Protein AF-A0A960B9D8-F1 (afdb_monomer_lite)

Secondary structure (DSSP, 8-state):
--HHHHHHHHHHHHHHH-TT-SEEEEE---HHHHHHHHHHGGGSSSEEEEE-GGGHHHHHHHHH-

pLDDT: mean 78.57, std 10.74, range [50.47, 92.62]

Sequence (65 aa):
GYDAEEMWEDTKLGLRTFTSYDRIAVITDATWMRRAVAAFGWMIPGEVRVFHVSALDAARTWITG

Radius of gyration: 12.0 Å; chains: 1; bounding box: 32×17×27 Å

Structure (mmCIF, N/CA/C/O backbone):
data_AF-A0A960B9D8-F1
#
_entry.id   AF-A0A960B9D8-F1
#
loop_
_atom_site.group_PDB
_atom_site.id
_atom_site.type_symbol
_ato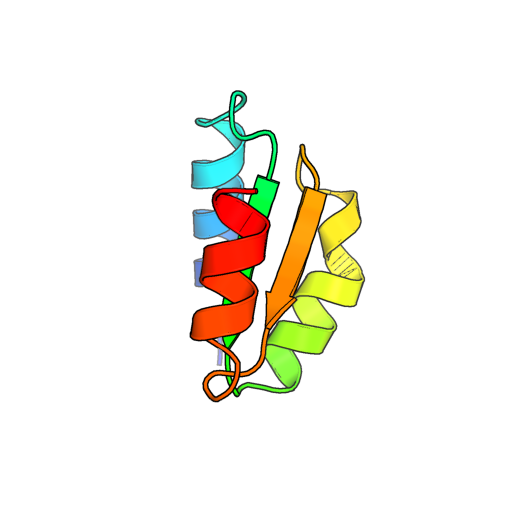m_site.label_atom_id
_atom_site.label_alt_id
_atom_site.label_comp_id
_atom_site.label_asym_id
_atom_site.label_entity_id
_atom_site.label_seq_id
_atom_site.pdbx_PDB_ins_code
_atom_site.Cartn_x
_atom_site.Cartn_y
_atom_site.Cartn_z
_atom_site.occupancy
_atom_site.B_iso_or_equiv
_atom_site.auth_seq_id
_atom_site.auth_comp_id
_atom_site.auth_asym_id
_atom_site.auth_atom_id
_atom_site.pdbx_PDB_model_num
ATOM 1 N N . GLY A 1 1 ? 20.865 3.571 -13.235 1.00 50.47 1 GLY A N 1
ATOM 2 C CA . GLY A 1 1 ? 20.316 2.276 -12.796 1.00 50.47 1 GLY A CA 1
ATOM 3 C C . GLY A 1 1 ? 20.697 2.002 -11.360 1.00 50.47 1 GLY A C 1
ATOM 4 O O . GLY A 1 1 ? 21.281 0.964 -11.110 1.00 50.47 1 GLY A O 1
ATOM 5 N N . TYR A 1 2 ? 20.388 2.952 -10.474 1.00 54.38 2 TYR A N 1
ATOM 6 C CA . TYR A 1 2 ? 20.698 2.927 -9.036 1.00 54.38 2 TYR A CA 1
ATOM 7 C C . TYR A 1 2 ? 19.516 3.464 -8.201 1.00 54.38 2 TYR A C 1
ATOM 9 O O . TYR A 1 2 ? 19.431 3.219 -7.006 1.00 54.38 2 TYR A O 1
ATOM 17 N N . ASP A 1 3 ? 18.530 4.089 -8.849 1.00 67.19 3 ASP A N 1
ATOM 18 C CA . ASP A 1 3 ? 17.438 4.801 -8.185 1.00 67.19 3 ASP A CA 1
ATOM 19 C C . ASP A 1 3 ? 16.453 3.875 -7.454 1.00 67.19 3 ASP A C 1
ATOM 21 O O . ASP A 1 3 ? 15.870 4.252 -6.447 1.00 67.19 3 ASP A O 1
ATOM 25 N N . ALA A 1 4 ? 16.262 2.638 -7.925 1.00 63.69 4 ALA A N 1
ATOM 26 C CA . ALA A 1 4 ? 15.306 1.709 -7.316 1.00 63.69 4 ALA A CA 1
ATOM 27 C C . ALA A 1 4 ? 15.786 1.152 -5.965 1.00 63.69 4 ALA A C 1
ATOM 29 O O . ALA A 1 4 ? 14.971 0.935 -5.070 1.00 63.69 4 ALA A O 1
ATOM 30 N N . GLU A 1 5 ? 17.091 0.910 -5.827 1.00 66.88 5 GLU A N 1
ATOM 31 C CA . GLU A 1 5 ? 17.695 0.441 -4.577 1.00 66.88 5 GLU A CA 1
ATOM 32 C C . GLU A 1 5 ? 17.771 1.577 -3.559 1.00 66.88 5 GLU A C 1
ATOM 34 O O . GLU A 1 5 ? 17.395 1.378 -2.407 1.00 66.88 5 GLU A O 1
ATOM 39 N N . GLU A 1 6 ? 18.138 2.785 -3.993 1.00 71.50 6 GLU A N 1
ATOM 40 C CA . GLU A 1 6 ? 18.133 3.970 -3.129 1.00 71.50 6 GLU A CA 1
ATOM 41 C C . GLU A 1 6 ? 16.717 4.310 -2.641 1.00 71.50 6 GLU A C 1
ATOM 43 O O . GLU A 1 6 ? 16.497 4.444 -1.439 1.00 71.50 6 GLU A O 1
ATOM 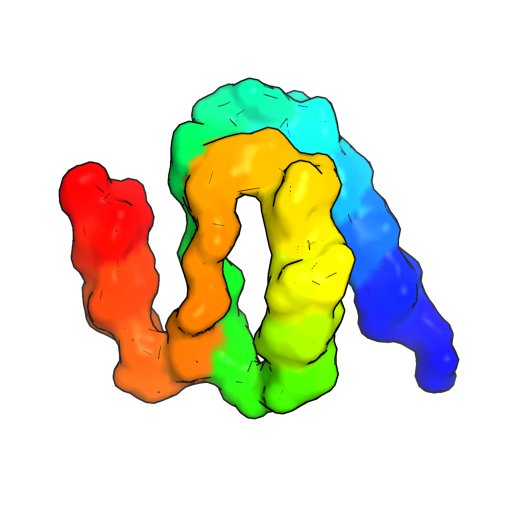48 N N . MET A 1 7 ? 15.716 4.326 -3.532 1.00 71.19 7 MET A N 1
ATOM 49 C CA . MET A 1 7 ? 14.315 4.538 -3.138 1.00 71.19 7 MET A CA 1
ATOM 50 C C . MET A 1 7 ? 13.798 3.455 -2.181 1.00 71.19 7 MET A C 1
ATOM 52 O O . MET A 1 7 ? 12.945 3.728 -1.332 1.00 71.19 7 MET A O 1
ATOM 56 N N . TRP A 1 8 ? 14.280 2.217 -2.310 1.00 72.19 8 TRP A N 1
ATOM 57 C CA . TRP A 1 8 ? 13.900 1.117 -1.426 1.00 72.19 8 TRP A CA 1
ATOM 58 C C . TRP A 1 8 ? 14.502 1.262 -0.028 1.00 72.19 8 TRP A C 1
ATOM 60 O O . TRP A 1 8 ? 13.796 1.067 0.965 1.00 72.19 8 TRP A O 1
ATOM 70 N N . GLU A 1 9 ? 15.777 1.637 0.060 1.00 73.31 9 GLU A N 1
ATOM 71 C CA . GLU A 1 9 ? 16.443 1.889 1.338 1.00 73.31 9 GLU A CA 1
ATOM 72 C C . GLU A 1 9 ? 15.842 3.110 2.056 1.00 73.31 9 GLU A C 1
ATOM 74 O O . GLU A 1 9 ? 15.552 3.021 3.253 1.00 73.31 9 GLU A O 1
ATOM 79 N N . ASP A 1 10 ? 15.506 4.182 1.333 1.00 75.62 10 ASP A N 1
ATOM 80 C CA . ASP A 1 10 ? 14.776 5.335 1.883 1.00 75.62 10 ASP A CA 1
ATOM 81 C C . ASP A 1 10 ? 13.377 4.948 2.383 1.00 75.62 10 ASP A C 1
ATOM 83 O O . ASP A 1 10 ? 12.957 5.341 3.477 1.00 75.62 10 ASP A O 1
ATOM 87 N N . THR A 1 11 ? 12.659 4.114 1.625 1.00 71.38 11 THR A N 1
ATOM 88 C CA . THR A 1 11 ? 11.337 3.615 2.032 1.00 71.38 11 THR A CA 1
ATOM 89 C C . THR A 1 11 ? 11.439 2.784 3.310 1.00 71.38 11 THR A C 1
ATOM 91 O O . THR A 1 11 ? 10.653 2.980 4.236 1.00 71.38 11 THR A O 1
ATOM 94 N N . LYS A 1 12 ? 12.425 1.883 3.411 1.00 67.94 12 LYS A N 1
ATOM 95 C CA . LYS A 1 12 ? 12.676 1.099 4.630 1.00 67.94 12 LYS A CA 1
ATOM 96 C C . LYS A 1 12 ? 13.013 1.981 5.827 1.00 67.94 12 LYS A C 1
ATOM 98 O O . LYS A 1 12 ? 12.544 1.689 6.926 1.00 67.94 12 LYS A O 1
ATOM 103 N N . LEU A 1 13 ? 13.826 3.023 5.641 1.00 69.69 13 LEU A N 1
ATOM 104 C CA . LEU A 1 13 ? 14.155 3.979 6.701 1.00 69.69 13 LEU A CA 1
ATOM 105 C C . LEU A 1 13 ? 12.899 4.703 7.190 1.00 69.69 13 LEU A C 1
ATOM 107 O O . LEU A 1 13 ? 12.660 4.736 8.396 1.00 69.69 13 LEU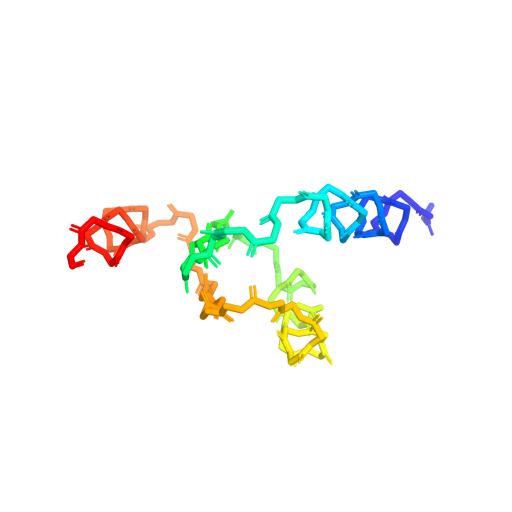 A O 1
ATOM 111 N N . GLY A 1 14 ? 12.047 5.164 6.269 1.00 65.25 14 GLY A N 1
ATOM 112 C CA . GLY A 1 14 ? 10.732 5.707 6.601 1.00 65.25 14 GLY A CA 1
ATOM 113 C C . GLY A 1 14 ? 9.897 4.712 7.411 1.00 65.25 14 GLY A C 1
ATOM 114 O O . GLY A 1 14 ? 9.491 5.011 8.530 1.00 65.25 14 GLY A O 1
ATOM 115 N N . LEU A 1 15 ? 9.706 3.491 6.905 1.00 66.44 15 LEU A N 1
ATOM 116 C CA . LEU A 1 15 ? 8.912 2.446 7.567 1.00 66.44 15 LEU A CA 1
ATOM 117 C C . LEU A 1 15 ? 9.441 2.066 8.960 1.00 66.44 15 LEU A C 1
ATOM 119 O O . LEU A 1 15 ? 8.650 1.806 9.861 1.00 66.44 15 LEU A O 1
ATOM 123 N N . ARG A 1 16 ? 10.764 2.071 9.163 1.00 63.66 16 ARG A N 1
ATOM 124 C CA . ARG A 1 16 ? 11.397 1.827 10.471 1.00 63.66 16 ARG A C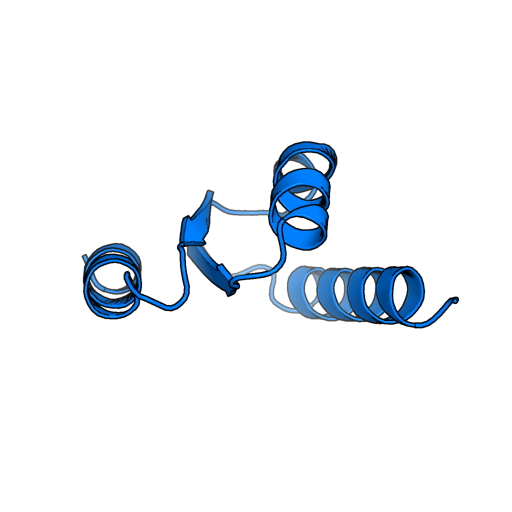A 1
ATOM 125 C C . ARG A 1 16 ? 11.190 2.963 11.467 1.00 63.66 16 ARG A C 1
ATOM 127 O O . ARG A 1 16 ? 11.187 2.707 12.664 1.00 63.66 16 ARG A O 1
ATOM 134 N N . THR A 1 17 ? 11.051 4.204 11.007 1.00 63.25 17 THR A N 1
ATOM 135 C CA . THR A 1 17 ? 10.649 5.319 11.876 1.00 63.25 17 THR A CA 1
ATOM 136 C C . THR A 1 17 ? 9.156 5.246 12.200 1.00 63.25 17 THR A C 1
ATOM 138 O O . THR A 1 17 ? 8.747 5.613 13.301 1.00 63.25 17 THR A O 1
ATOM 141 N N . PHE A 1 18 ? 8.343 4.704 11.291 1.00 58.44 18 PHE A N 1
ATOM 142 C CA . PHE A 1 18 ? 6.908 4.513 11.478 1.00 58.44 18 PHE A CA 1
ATOM 143 C C . PHE A 1 18 ? 6.534 3.117 12.013 1.00 58.44 18 PHE A C 1
ATOM 145 O O . PHE A 1 18 ? 5.651 2.451 11.475 1.00 58.44 18 PHE A O 1
ATOM 152 N N . THR A 1 19 ? 7.162 2.697 13.114 1.00 55.53 19 THR A N 1
ATOM 153 C CA . THR A 1 19 ? 6.988 1.407 13.830 1.00 55.53 19 THR A CA 1
ATOM 154 C C . THR A 1 19 ? 5.544 1.042 14.245 1.00 55.53 19 THR A C 1
ATOM 156 O O . THR A 1 19 ? 5.330 0.015 14.880 1.00 55.53 19 THR A O 1
ATOM 159 N N . SER A 1 20 ? 4.531 1.833 13.887 1.00 61.78 20 SER A N 1
ATOM 160 C CA . SER A 1 20 ? 3.129 1.623 14.277 1.00 61.78 20 SER A CA 1
ATOM 161 C C . SER A 1 20 ? 2.196 1.197 13.136 1.00 61.78 20 SER A C 1
ATOM 163 O O . SER A 1 20 ? 0.988 1.128 13.356 1.00 61.78 20 SER A O 1
ATOM 165 N N . TYR A 1 21 ? 2.692 0.942 11.920 1.00 66.19 21 TYR A N 1
ATOM 166 C CA . TYR A 1 21 ? 1.822 0.479 10.834 1.00 66.19 21 TYR A CA 1
ATOM 167 C C . TYR A 1 21 ? 1.597 -1.036 10.897 1.00 66.19 21 TYR A C 1
ATOM 169 O O . TYR A 1 21 ? 2.497 -1.828 10.644 1.00 66.19 21 TYR A O 1
ATOM 177 N N . ASP A 1 22 ? 0.359 -1.421 11.206 1.00 74.25 22 ASP A N 1
ATOM 178 C CA . ASP A 1 22 ? -0.086 -2.818 11.281 1.00 74.25 22 ASP A CA 1
ATOM 179 C C . ASP A 1 22 ? -0.186 -3.470 9.883 1.00 74.25 22 ASP A C 1
ATOM 181 O O . ASP A 1 22 ? 0.094 -4.657 9.706 1.00 74.25 22 ASP A O 1
ATOM 185 N N . ARG A 1 23 ? -0.526 -2.671 8.857 1.00 84.44 23 ARG A N 1
ATOM 186 C CA . ARG A 1 23 ? -0.724 -3.105 7.463 1.00 84.44 23 ARG A CA 1
ATOM 187 C C . ARG A 1 23 ? -0.204 -2.074 6.457 1.00 84.44 23 ARG A C 1
ATOM 189 O O . ARG A 1 23 ? -0.362 -0.874 6.664 1.00 84.44 23 ARG A O 1
ATOM 196 N N . ILE A 1 24 ? 0.379 -2.534 5.345 1.00 84.69 24 ILE A N 1
ATOM 197 C CA . ILE A 1 24 ? 0.928 -1.712 4.252 1.00 84.69 24 ILE A CA 1
ATOM 198 C C . ILE A 1 24 ? 0.487 -2.280 2.896 1.00 84.69 24 ILE A C 1
ATOM 200 O O . ILE A 1 24 ? 0.785 -3.427 2.556 1.00 84.69 24 ILE A O 1
ATOM 204 N N . ALA A 1 25 ? -0.195 -1.463 2.088 1.00 88.88 25 ALA A N 1
ATOM 205 C CA . ALA A 1 25 ? -0.615 -1.821 0.733 1.00 88.88 25 ALA A CA 1
ATOM 206 C C . ALA A 1 25 ? 0.289 -1.142 -0.307 1.00 88.88 25 ALA A C 1
ATOM 208 O O . ALA A 1 25 ? 0.269 0.078 -0.454 1.00 88.88 25 ALA A O 1
ATOM 209 N N . VAL A 1 26 ? 1.062 -1.927 -1.058 1.00 86.31 26 VAL A N 1
ATOM 210 C CA . VAL A 1 26 ? 1.924 -1.429 -2.140 1.00 86.31 26 VAL A CA 1
ATOM 211 C C . VAL A 1 26 ? 1.192 -1.592 -3.466 1.00 86.31 26 VAL A C 1
ATOM 213 O O . VAL A 1 26 ? 0.921 -2.714 -3.879 1.00 86.31 26 VAL A O 1
ATOM 216 N N . ILE A 1 27 ? 0.876 -0.498 -4.156 1.00 90.00 27 ILE A N 1
ATOM 217 C CA . ILE A 1 27 ? 0.161 -0.536 -5.440 1.00 90.00 27 ILE A CA 1
ATOM 218 C C . ILE A 1 27 ? 1.154 -0.247 -6.562 1.00 90.00 27 ILE A C 1
ATOM 220 O O . ILE A 1 27 ? 1.703 0.849 -6.644 1.00 90.00 27 ILE A O 1
ATOM 224 N N . THR A 1 28 ? 1.416 -1.232 -7.421 1.00 86.62 28 THR A N 1
ATOM 225 C CA . THR A 1 28 ? 2.407 -1.100 -8.495 1.00 86.62 28 THR A CA 1
ATOM 226 C C . THR A 1 28 ? 2.099 -2.018 -9.681 1.00 86.62 28 THR A C 1
ATOM 228 O O . THR A 1 28 ? 1.645 -3.147 -9.506 1.00 86.62 28 THR A O 1
ATOM 231 N N . ASP A 1 29 ? 2.359 -1.532 -10.895 1.00 86.81 29 ASP A N 1
ATOM 232 C CA . ASP A 1 29 ? 2.361 -2.323 -12.141 1.00 86.81 29 ASP A CA 1
ATOM 233 C C . ASP A 1 29 ? 3.750 -2.943 -12.410 1.00 86.81 29 ASP A C 1
ATOM 235 O O . ASP A 1 29 ? 3.933 -3.891 -13.174 1.00 86.81 29 ASP A O 1
ATOM 239 N N . ALA A 1 30 ? 4.773 -2.446 -11.711 1.00 87.00 30 ALA A N 1
ATOM 240 C CA . ALA A 1 30 ? 6.144 -2.846 -11.939 1.00 87.00 30 ALA A CA 1
ATOM 241 C C . ALA A 1 30 ? 6.413 -4.260 -11.402 1.00 87.00 30 ALA A C 1
ATOM 243 O O . ALA A 1 30 ? 6.483 -4.512 -10.196 1.00 87.00 30 ALA A O 1
ATOM 244 N N . THR A 1 31 ? 6.664 -5.199 -12.316 1.00 83.00 31 THR A N 1
ATOM 245 C CA . THR A 1 31 ? 6.963 -6.597 -11.961 1.00 83.00 31 THR A CA 1
ATOM 246 C C . THR A 1 31 ? 8.219 -6.721 -11.086 1.00 83.00 31 THR A C 1
ATOM 248 O O . THR A 1 31 ? 8.288 -7.587 -10.212 1.00 83.00 31 THR A O 1
ATOM 251 N N . TRP A 1 32 ? 9.217 -5.848 -11.279 1.00 82.31 32 TRP A N 1
ATOM 252 C CA . TRP A 1 32 ? 10.426 -5.830 -10.447 1.00 82.31 32 TRP A CA 1
ATOM 253 C C . TRP A 1 32 ? 10.124 -5.439 -8.995 1.00 82.31 32 TRP A C 1
ATOM 255 O O . TRP A 1 32 ? 10.675 -6.053 -8.088 1.00 82.31 32 TRP A O 1
ATOM 265 N N . MET A 1 33 ? 9.184 -4.518 -8.771 1.00 82.31 33 MET A N 1
ATOM 266 C CA . MET A 1 33 ? 8.751 -4.096 -7.437 1.00 82.31 33 MET A CA 1
ATOM 267 C C . MET A 1 33 ? 8.056 -5.246 -6.707 1.00 82.31 33 MET A C 1
ATOM 269 O O . MET A 1 33 ? 8.310 -5.505 -5.535 1.00 82.31 33 MET A O 1
ATOM 273 N N . ARG A 1 34 ? 7.235 -6.016 -7.430 1.00 83.94 34 ARG A N 1
ATOM 274 C CA . ARG A 1 34 ? 6.572 -7.209 -6.889 1.00 83.94 34 ARG A CA 1
ATOM 275 C C . ARG A 1 34 ? 7.581 -8.268 -6.443 1.00 83.94 34 ARG A C 1
ATOM 277 O O . ARG A 1 34 ? 7.404 -8.876 -5.392 1.00 83.94 34 ARG A O 1
ATOM 284 N N . ARG A 1 35 ? 8.662 -8.451 -7.211 1.00 85.62 35 ARG A N 1
ATOM 285 C CA . ARG A 1 35 ? 9.787 -9.320 -6.832 1.00 85.62 35 ARG A CA 1
ATOM 286 C C . ARG A 1 35 ? 10.573 -8.767 -5.645 1.00 85.62 35 ARG A C 1
ATOM 288 O O . ARG A 1 35 ? 10.902 -9.540 -4.756 1.00 85.62 35 ARG A O 1
ATOM 295 N N . ALA A 1 36 ? 10.824 -7.460 -5.599 1.00 83.56 36 ALA A N 1
ATOM 296 C CA . ALA A 1 36 ? 11.516 -6.818 -4.485 1.00 83.56 36 ALA A CA 1
ATOM 297 C C . ALA A 1 36 ? 10.738 -6.982 -3.170 1.00 83.56 36 ALA A C 1
ATOM 299 O O . ALA A 1 36 ? 11.292 -7.454 -2.183 1.00 83.56 36 ALA A O 1
ATOM 300 N N . VAL A 1 37 ? 9.431 -6.705 -3.169 1.00 83.06 37 VAL A N 1
ATOM 301 C CA . VAL A 1 37 ? 8.587 -6.898 -1.981 1.00 83.06 37 VAL A CA 1
ATOM 302 C C . VAL A 1 37 ? 8.460 -8.379 -1.616 1.00 83.06 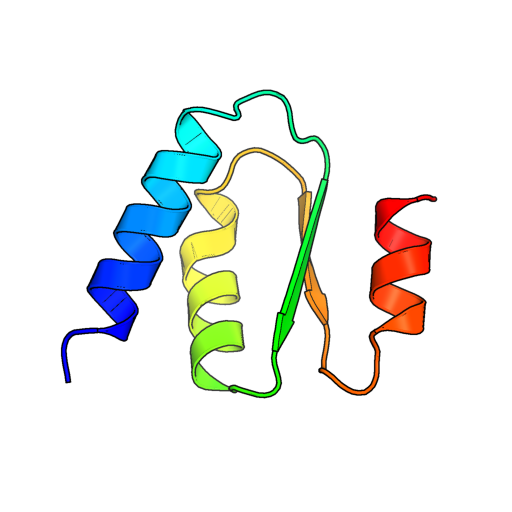37 VAL A C 1
ATOM 304 O O . VAL A 1 37 ? 8.468 -8.706 -0.438 1.00 83.06 37 VAL A O 1
ATOM 307 N N . ALA A 1 38 ? 8.410 -9.304 -2.578 1.00 82.44 38 ALA A N 1
ATOM 308 C CA . ALA A 1 38 ? 8.452 -10.734 -2.255 1.00 82.44 38 ALA A CA 1
ATOM 309 C C . ALA A 1 38 ? 9.794 -11.155 -1.619 1.00 82.44 38 ALA A C 1
ATOM 311 O O . ALA A 1 38 ? 9.809 -11.971 -0.702 1.00 82.44 38 ALA A O 1
ATOM 312 N N . ALA A 1 39 ? 10.913 -10.587 -2.075 1.00 84.94 39 ALA A N 1
ATOM 313 C CA . ALA A 1 39 ? 12.250 -10.894 -1.568 1.00 84.94 39 ALA A CA 1
ATOM 314 C C . ALA A 1 39 ? 12.549 -10.251 -0.202 1.00 84.94 39 ALA A C 1
ATOM 316 O O . ALA A 1 39 ? 13.277 -10.832 0.602 1.00 84.94 39 ALA A O 1
ATOM 317 N N . PHE A 1 40 ? 11.994 -9.066 0.069 1.00 77.12 40 PHE A N 1
ATOM 318 C CA . PHE A 1 40 ? 12.324 -8.252 1.243 1.00 77.12 40 PHE A CA 1
ATOM 319 C C . PHE A 1 40 ? 11.132 -7.929 2.157 1.00 77.12 40 PHE A C 1
ATOM 321 O O . PHE A 1 40 ? 11.312 -7.269 3.175 1.00 77.12 40 PHE A O 1
ATOM 328 N N . GLY A 1 41 ? 9.921 -8.389 1.839 1.00 76.56 41 GLY A N 1
ATOM 329 C CA . GLY A 1 41 ? 8.706 -8.094 2.609 1.00 76.56 41 GLY A CA 1
ATOM 330 C C . GLY A 1 41 ? 8.746 -8.638 4.035 1.00 76.56 41 GLY A C 1
ATOM 331 O O . GLY A 1 41 ? 8.196 -8.019 4.934 1.00 76.56 41 GLY A O 1
ATOM 332 N N . TRP A 1 42 ? 9.486 -9.726 4.267 1.00 75.94 42 TRP A N 1
ATOM 333 C CA . TRP A 1 42 ? 9.727 -10.290 5.602 1.00 75.94 42 TRP A CA 1
ATOM 334 C C . TRP A 1 42 ? 10.561 -9.378 6.520 1.00 75.94 42 TRP A C 1
ATOM 336 O O . TRP A 1 42 ? 10.585 -9.584 7.729 1.00 75.94 42 TRP A O 1
ATOM 346 N N . MET A 1 43 ? 11.267 -8.392 5.957 1.00 76.69 43 MET A N 1
ATOM 347 C CA . MET A 1 43 ? 12.072 -7.421 6.706 1.00 76.69 43 MET A CA 1
ATOM 348 C C . MET A 1 43 ? 11.250 -6.196 7.138 1.00 76.69 43 MET A C 1
ATOM 350 O O . MET A 1 43 ? 11.720 -5.397 7.950 1.00 76.69 43 MET A O 1
ATOM 354 N N . ILE A 1 44 ? 10.044 -6.027 6.587 1.00 74.81 44 ILE A N 1
ATOM 355 C CA . ILE A 1 44 ? 9.150 -4.924 6.930 1.00 74.81 44 ILE A CA 1
ATOM 356 C C . ILE A 1 44 ? 8.310 -5.335 8.149 1.00 74.81 44 ILE A C 1
ATOM 358 O O . ILE A 1 44 ? 7.697 -6.401 8.124 1.00 74.81 44 ILE A O 1
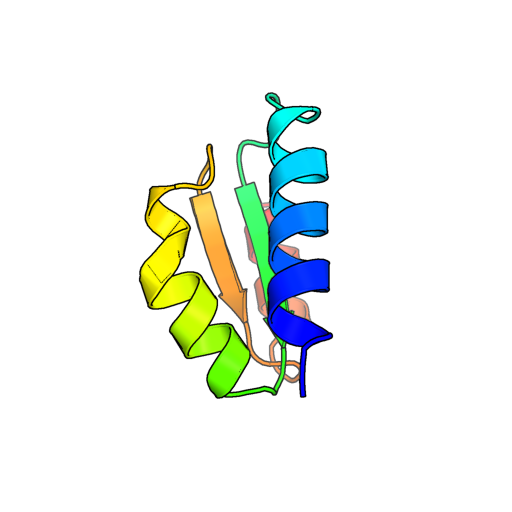ATOM 362 N N . PRO A 1 45 ? 8.267 -4.518 9.216 1.00 69.94 45 PRO A N 1
ATOM 363 C CA . PRO A 1 45 ? 7.346 -4.750 10.323 1.00 69.94 45 PRO A CA 1
ATOM 364 C C . PRO A 1 45 ? 5.892 -4.518 9.867 1.00 69.94 45 PRO A C 1
ATOM 366 O O . PRO A 1 45 ? 5.599 -3.483 9.272 1.00 69.94 45 PRO A O 1
ATOM 369 N N . GLY A 1 46 ? 4.998 -5.473 10.148 1.00 78.06 46 GLY A N 1
ATOM 370 C CA . GLY A 1 46 ? 3.575 -5.432 9.766 1.00 78.06 46 GLY A CA 1
ATOM 371 C C . GLY A 1 46 ? 3.222 -6.314 8.558 1.00 78.06 46 GLY A C 1
ATOM 372 O O . GLY A 1 46 ? 4.088 -6.945 7.951 1.00 78.06 46 GLY A O 1
ATOM 373 N N . GLU A 1 47 ? 1.936 -6.400 8.201 1.00 83.19 47 GLU A N 1
ATOM 374 C CA . GLU A 1 47 ? 1.507 -7.151 7.011 1.00 83.19 47 GLU A CA 1
ATOM 375 C C . GLU A 1 47 ? 1.694 -6.285 5.757 1.00 83.19 47 GLU A C 1
ATOM 377 O O . GLU A 1 47 ? 1.076 -5.230 5.621 1.00 83.19 47 GLU A O 1
ATOM 382 N N . VAL A 1 48 ? 2.532 -6.724 4.814 1.00 85.56 48 VAL A N 1
ATOM 383 C CA . VAL A 1 48 ? 2.727 -6.045 3.523 1.00 85.56 48 VAL A CA 1
ATOM 384 C C . VAL A 1 48 ? 2.038 -6.829 2.416 1.00 85.56 48 VAL A C 1
ATOM 386 O O . VAL A 1 48 ? 2.291 -8.021 2.237 1.00 85.56 48 VAL A O 1
ATOM 389 N N . ARG A 1 49 ? 1.219 -6.152 1.607 1.00 87.56 49 ARG A N 1
ATOM 390 C CA . ARG A 1 49 ? 0.557 -6.761 0.448 1.00 87.56 49 ARG A CA 1
ATOM 391 C C . ARG A 1 49 ? 0.730 -5.914 -0.805 1.00 87.56 49 ARG A C 1
ATOM 393 O O . ARG A 1 49 ? 0.502 -4.708 -0.789 1.00 87.56 49 ARG A O 1
ATOM 400 N N . VAL A 1 50 ? 1.119 -6.558 -1.909 1.00 87.88 50 VAL A N 1
ATOM 401 C CA . VAL A 1 50 ? 1.290 -5.895 -3.211 1.00 87.88 50 VAL A CA 1
ATOM 402 C C . VAL A 1 50 ? 0.058 -6.097 -4.081 1.00 87.88 50 VAL A C 1
ATOM 404 O O . VAL A 1 50 ? -0.333 -7.230 -4.370 1.00 87.88 50 VAL A O 1
ATOM 407 N N . PHE A 1 51 ? -0.497 -4.995 -4.562 1.00 90.00 51 PHE A N 1
ATOM 408 C CA . PHE A 1 51 ? -1.635 -4.941 -5.462 1.00 90.00 51 PHE A CA 1
ATOM 409 C C . PHE A 1 51 ? -1.217 -4.396 -6.826 1.00 90.00 51 PHE A C 1
ATOM 411 O O . PHE A 1 51 ? -0.313 -3.569 -6.941 1.00 90.00 51 PHE A O 1
ATOM 418 N N . HIS A 1 52 ? -1.903 -4.861 -7.868 1.00 89.19 52 HIS A N 1
ATOM 419 C CA . HIS A 1 52 ? -1.788 -4.268 -9.196 1.00 89.19 52 HIS A CA 1
ATOM 420 C C . HIS A 1 52 ? -2.404 -2.867 -9.196 1.00 89.19 52 HIS A C 1
ATOM 422 O O . HIS A 1 52 ? -3.351 -2.623 -8.447 1.00 89.19 52 HIS A O 1
ATOM 428 N N . VAL A 1 53 ? -1.954 -1.974 -10.082 1.00 88.38 53 VAL A N 1
ATOM 429 C CA . VAL A 1 53 ? -2.553 -0.630 -10.208 1.00 88.38 53 VAL A CA 1
ATOM 430 C C . VAL A 1 53 ? -4.054 -0.686 -10.522 1.00 88.38 53 VAL A C 1
ATOM 432 O O . VAL A 1 53 ? -4.838 0.114 -10.023 1.00 88.38 53 VAL A O 1
ATOM 435 N N . SER A 1 54 ? -4.477 -1.713 -11.259 1.00 90.50 54 SER A N 1
ATOM 436 C CA . SER A 1 54 ? -5.885 -1.997 -11.575 1.00 90.50 54 SER A CA 1
ATOM 437 C C . SER A 1 54 ? -6.706 -2.489 -10.375 1.00 90.50 54 SER A C 1
ATOM 439 O O . SER A 1 54 ? -7.928 -2.506 -10.443 1.00 90.50 54 SER A O 1
ATOM 441 N N . ALA A 1 55 ? -6.054 -2.907 -9.287 1.00 89.88 55 ALA A N 1
ATOM 442 C CA . ALA A 1 55 ? -6.676 -3.466 -8.086 1.00 89.88 55 ALA A CA 1
ATOM 443 C C . ALA A 1 55 ? -6.685 -2.469 -6.911 1.00 89.88 55 ALA A C 1
ATOM 445 O O . ALA A 1 55 ? -6.696 -2.873 -5.748 1.00 89.88 55 ALA A O 1
ATOM 446 N N . LEU A 1 56 ? -6.677 -1.165 -7.206 1.00 89.31 56 LEU A N 1
ATOM 447 C CA . LEU A 1 56 ? -6.644 -0.097 -6.204 1.00 89.31 56 LEU A CA 1
ATOM 448 C C . LEU A 1 56 ? -7.815 -0.179 -5.211 1.00 89.31 56 LEU A C 1
ATOM 450 O O . LEU A 1 56 ? -7.627 0.038 -4.017 1.00 89.31 56 LEU A O 1
ATOM 454 N N . ASP A 1 57 ? -9.004 -0.556 -5.682 1.00 92.00 57 ASP A N 1
ATOM 455 C CA . ASP A 1 57 ? -10.190 -0.717 -4.833 1.00 92.00 57 ASP A CA 1
ATOM 456 C C . ASP A 1 57 ? -10.040 -1.869 -3.818 1.00 92.00 57 ASP A C 1
ATOM 458 O O . ASP A 1 57 ? -10.337 -1.724 -2.629 1.00 92.00 57 ASP A O 1
ATOM 462 N N . ALA A 1 58 ? -9.449 -2.987 -4.253 1.00 90.56 58 ALA A N 1
ATOM 463 C CA . ALA A 1 58 ? -9.132 -4.116 -3.381 1.00 90.56 58 ALA A CA 1
ATOM 464 C C . ALA A 1 58 ? -8.044 -3.757 -2.356 1.00 90.56 58 ALA A C 1
ATOM 466 O O . ALA A 1 58 ? -8.141 -4.146 -1.192 1.00 90.56 58 ALA A O 1
ATOM 467 N N . ALA A 1 59 ? -7.036 -2.981 -2.770 1.00 91.62 59 ALA A N 1
ATOM 468 C CA . ALA A 1 59 ? -5.996 -2.474 -1.876 1.00 91.62 59 ALA A CA 1
ATOM 469 C C . ALA A 1 59 ? -6.587 -1.582 -0.777 1.00 91.62 59 ALA A C 1
ATOM 471 O O . ALA A 1 59 ? -6.251 -1.729 0.399 1.00 91.62 59 ALA A O 1
ATOM 472 N N . ARG A 1 60 ? -7.515 -0.697 -1.161 1.00 90.38 60 ARG A N 1
ATOM 473 C CA . ARG A 1 60 ? -8.228 0.185 -0.238 1.00 90.38 60 ARG A CA 1
ATOM 474 C C . ARG A 1 60 ? -9.085 -0.602 0.748 1.00 90.38 60 ARG A C 1
ATOM 476 O O . ARG A 1 60 ? -8.994 -0.368 1.943 1.00 90.38 60 ARG A O 1
ATOM 483 N N . THR A 1 61 ? -9.868 -1.555 0.258 1.00 92.62 61 THR A N 1
ATOM 484 C CA . THR A 1 61 ? -10.715 -2.394 1.115 1.00 92.62 61 THR A CA 1
ATOM 485 C C . THR A 1 61 ? -9.879 -3.172 2.129 1.00 92.62 61 THR A C 1
ATOM 487 O O . THR A 1 61 ? -10.245 -3.261 3.295 1.00 92.62 61 THR A O 1
ATOM 490 N N . TRP A 1 62 ? -8.723 -3.693 1.713 1.00 91.75 62 TRP A N 1
ATOM 491 C CA . TRP A 1 62 ? -7.841 -4.456 2.592 1.00 91.75 62 TRP A CA 1
ATOM 492 C C . TRP A 1 62 ? -7.153 -3.598 3.664 1.00 91.75 62 TRP A C 1
ATOM 494 O O . TRP A 1 62 ? -7.001 -4.063 4.794 1.00 91.75 62 TRP A O 1
ATOM 504 N N . ILE A 1 63 ? -6.757 -2.357 3.342 1.00 88.12 63 ILE A N 1
ATOM 505 C CA . ILE A 1 63 ? -6.106 -1.470 4.322 1.00 88.12 63 ILE A CA 1
ATOM 506 C C . ILE A 1 63 ? -7.100 -0.913 5.352 1.00 88.12 63 ILE A C 1
ATOM 508 O O . ILE A 1 63 ? -6.710 -0.639 6.483 1.00 88.12 63 ILE A O 1
ATOM 512 N N . THR A 1 64 ? -8.374 -0.744 4.978 1.00 87.12 64 THR A N 1
ATOM 513 C CA . THR A 1 64 ? -9.428 -0.229 5.872 1.00 87.12 64 THR A CA 1
ATOM 514 C C . THR A 1 64 ? -10.226 -1.308 6.600 1.00 87.12 64 THR A C 1
ATOM 516 O O . THR A 1 64 ? -10.986 -0.967 7.504 1.00 87.12 64 THR A O 1
ATOM 519 N N . GLY A 1 65 ? -10.143 -2.560 6.138 1.00 76.25 65 GLY A N 1
ATOM 520 C CA . GLY A 1 65 ? -10.927 -3.686 6.656 1.00 76.25 65 GLY A CA 1
ATOM 521 C C . GLY A 1 65 ? -10.392 -4.285 7.941 1.00 76.25 65 GLY A C 1
ATOM 522 O O . GLY A 1 65 ? -9.390 -3.768 8.478 1.00 76.25 65 GLY A O 1
#

Foldseek 3Di:
DCVVVVVVVVVQVVQVVVLPQQEAEAEEQDPVVVVVCVVCVVVGPHHYDYHYNVCVVVSVVVSVD